Protein AF-A0A9D3VK11-F1 (afdb_monomer)

Organism: NCBI:txid47602

Nearest PDB structures (foldseek):
  4kk2-assembly1_B  TM=2.287E-01  e=3.824E+00  Artemisia spiciformis

Secondary structure (DSSP, 8-state):
--HHHHHHHHHHHHSS-------GGGSTTHHHHHHTSPTT---GGGHHHHHHHHHHHTSPPPGGGHHHHHHHHHHHHHHHH--TTT--HHHHHHHHHHHHHHHHTT---HHHHHHHHHHHHHHHHHHHHHTT-

Mean predicted aligned error: 4.09 Å

Sequence (133 aa):
MSSESKFVHFINQLYENDNNKVEYKDFQGLEDALANTAWGKVPDYLKSIGIRIEDARGKTTEFSHTGIQILVCAVIKEMEDMSLEDLDWGTLKKWAAALNYANEHGFQVGFANNLLQRNVVAYFQKEELYRLS

Radius of gyration: 15.8 Å; Cα contacts (8 Å, |Δi|>4): 100; chains: 1; bounding box: 47×28×46 Å

Solvent-accessible surface area (backbone atoms only — not comparable to full-atom values): 7905 Å² total; per-residue (Å²): 130,54,72,67,59,50,49,54,52,51,53,51,64,54,70,47,89,65,90,57,80,74,59,57,78,81,39,91,64,43,48,65,43,49,76,76,32,63,90,90,56,68,38,78,95,40,38,70,50,48,50,53,49,24,62,75,60,75,44,79,79,51,81,93,43,37,69,52,51,44,51,52,28,51,42,49,48,48,69,73,68,59,50,82,85,79,60,49,71,68,57,52,36,51,45,48,32,47,51,49,54,25,42,77,70,73,55,65,55,72,69,56,56,54,52,50,52,53,52,53,52,55,50,52,52,52,53,56,50,64,74,74,109

Structure (mmCIF, N/CA/C/O backbone):
data_AF-A0A9D3VK11-F1
#
_entry.id   AF-A0A9D3VK11-F1
#
loop_
_atom_site.group_PDB
_atom_site.id
_atom_site.type_symbol
_atom_site.label_atom_id
_atom_site.label_alt_id
_atom_site.label_comp_id
_atom_site.label_asym_id
_atom_site.label_entity_id
_atom_site.label_seq_id
_atom_site.pdbx_PDB_ins_code
_atom_site.Cartn_x
_atom_site.Cartn_y
_atom_site.Cartn_z
_atom_site.occupancy
_atom_site.B_iso_or_equiv
_atom_site.auth_seq_id
_atom_site.auth_comp_id
_atom_site.auth_asym_id
_atom_site.auth_atom_id
_atom_site.pdbx_PDB_model_num
ATOM 1 N N . MET A 1 1 ? -26.013 7.274 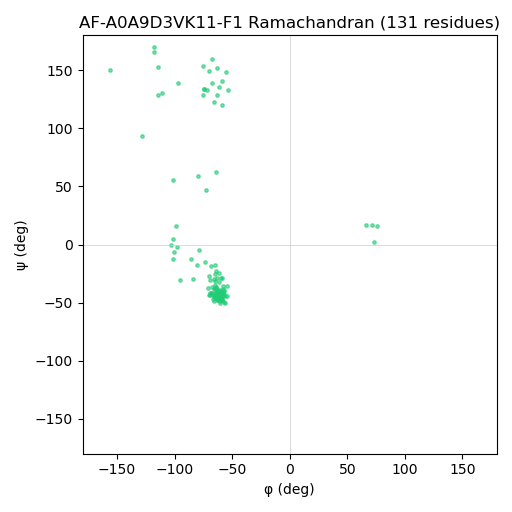15.436 1.00 72.62 1 MET A N 1
ATOM 2 C CA . MET A 1 1 ? -25.675 6.681 14.120 1.00 72.62 1 MET A CA 1
ATOM 3 C C . MET A 1 1 ? -25.463 5.186 14.298 1.00 72.62 1 MET A C 1
ATOM 5 O O . MET A 1 1 ? -24.896 4.808 15.319 1.00 72.62 1 MET A O 1
ATOM 9 N N . SER A 1 2 ? -25.922 4.354 13.357 1.00 85.56 2 SER A N 1
ATOM 10 C CA . SER A 1 2 ? -25.607 2.915 13.336 1.00 85.56 2 SER A CA 1
ATOM 11 C C . SER A 1 2 ? -24.119 2.684 13.035 1.00 85.56 2 SER A C 1
ATOM 13 O O . SER A 1 2 ? -23.465 3.563 12.473 1.00 85.56 2 SER A O 1
ATOM 15 N N . SER A 1 3 ? -23.584 1.509 13.389 1.00 82.50 3 SER A N 1
ATOM 16 C CA . SER A 1 3 ? -22.194 1.131 13.068 1.00 82.50 3 SER A CA 1
ATOM 17 C C . SER A 1 3 ? -21.925 1.184 11.557 1.00 82.50 3 SER A C 1
ATOM 19 O O . SER A 1 3 ? -20.926 1.750 11.127 1.00 82.50 3 SER A O 1
ATOM 21 N N . GLU A 1 4 ? -22.883 0.729 10.747 1.00 87.25 4 GLU A N 1
ATOM 22 C CA . GLU A 1 4 ? -22.833 0.823 9.285 1.00 87.25 4 GLU A CA 1
ATOM 23 C C . GLU A 1 4 ? -22.712 2.273 8.792 1.00 87.25 4 GLU A C 1
ATOM 25 O O . GLU A 1 4 ? -21.831 2.590 7.998 1.00 87.25 4 GLU A O 1
ATOM 30 N N . SER A 1 5 ? -23.535 3.188 9.316 1.00 90.62 5 SER A N 1
ATOM 31 C CA . SER A 1 5 ? -23.480 4.606 8.941 1.00 90.62 5 SER A CA 1
ATOM 32 C C . SER A 1 5 ? -22.153 5.261 9.336 1.00 90.62 5 SER A C 1
ATOM 34 O O . SER A 1 5 ? -21.632 6.086 8.584 1.00 90.62 5 SER A O 1
ATOM 36 N N . LYS A 1 6 ? -21.580 4.880 10.485 1.00 91.12 6 LYS A N 1
ATOM 37 C CA . LYS A 1 6 ? -20.245 5.335 10.894 1.00 91.12 6 LYS A CA 1
ATOM 38 C C . LYS A 1 6 ? -19.159 4.804 9.961 1.00 91.12 6 LYS A C 1
ATOM 40 O O . LYS A 1 6 ? -18.277 5.568 9.592 1.00 91.12 6 LYS A O 1
ATOM 45 N N . PHE A 1 7 ? -19.236 3.533 9.565 1.00 90.81 7 PHE A N 1
ATOM 46 C CA . PHE A 1 7 ? -18.265 2.933 8.654 1.00 90.81 7 PHE A CA 1
ATOM 47 C C . PHE A 1 7 ? -18.312 3.582 7.269 1.00 90.81 7 PHE A C 1
ATOM 49 O O . PHE A 1 7 ? -17.274 3.946 6.731 1.00 90.81 7 PHE A O 1
ATOM 56 N N . VAL A 1 8 ? -19.505 3.818 6.715 1.00 92.06 8 VAL A N 1
ATOM 57 C CA . VAL A 1 8 ? -19.650 4.537 5.438 1.00 92.06 8 VAL A CA 1
ATOM 58 C C . VAL A 1 8 ? -19.049 5.940 5.527 1.00 92.06 8 VAL A C 1
ATOM 60 O O . VAL A 1 8 ? -18.299 6.345 4.645 1.00 92.06 8 VAL A O 1
ATOM 63 N N . HIS A 1 9 ? -19.325 6.672 6.610 1.00 91.62 9 HIS A N 1
ATOM 64 C CA . HIS A 1 9 ? -18.723 7.988 6.825 1.00 91.62 9 HIS A CA 1
ATOM 65 C C . HIS A 1 9 ? -17.191 7.918 6.920 1.00 91.62 9 HIS A C 1
ATOM 67 O O . HIS A 1 9 ? -16.505 8.731 6.309 1.00 91.62 9 HIS A O 1
ATOM 73 N N . PHE A 1 10 ? -16.663 6.917 7.627 1.00 91.06 10 PHE A N 1
ATOM 74 C CA . PHE A 1 10 ? -15.230 6.666 7.759 1.00 91.06 10 PHE A CA 1
ATOM 75 C C . PHE A 1 10 ? -14.558 6.390 6.406 1.00 91.06 10 PHE A C 1
ATOM 77 O O . PHE A 1 10 ? -13.530 6.981 6.089 1.00 91.06 10 PHE A O 1
ATOM 84 N N . ILE A 1 11 ? -15.165 5.537 5.575 1.00 91.94 11 ILE A N 1
ATOM 85 C CA . ILE A 1 11 ? -14.681 5.252 4.219 1.00 91.94 11 ILE A CA 1
ATOM 86 C C . ILE A 1 11 ? -14.697 6.510 3.354 1.00 91.94 11 ILE A C 1
ATOM 88 O O . ILE A 1 11 ? -13.719 6.773 2.660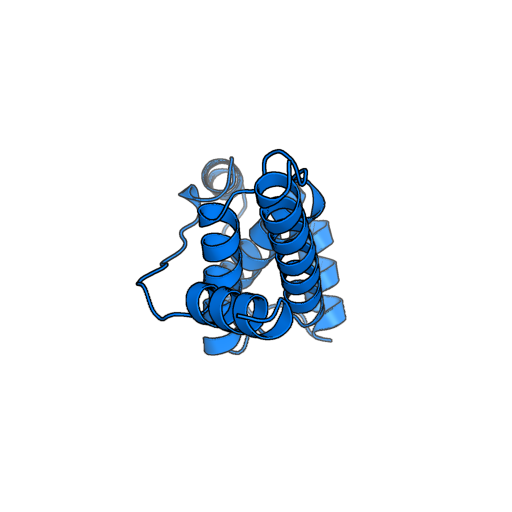 1.00 91.94 11 ILE A O 1
ATOM 92 N N . ASN A 1 12 ? -15.763 7.309 3.414 1.00 90.81 12 ASN A N 1
ATOM 93 C CA . ASN A 1 12 ? -15.834 8.547 2.641 1.00 90.81 12 ASN A CA 1
ATOM 94 C C . ASN A 1 12 ? -14.680 9.491 2.999 1.00 90.81 12 ASN A C 1
ATOM 96 O O . ASN A 1 12 ? -14.025 9.992 2.095 1.00 90.81 12 ASN A O 1
ATOM 100 N N . GLN A 1 13 ? -14.356 9.639 4.287 1.00 90.00 13 GLN A N 1
ATOM 101 C CA . GLN A 1 13 ? -13.211 10.444 4.725 1.00 90.00 13 GLN A CA 1
ATOM 102 C C . GLN A 1 13 ? -11.853 9.891 4.265 1.00 90.00 13 GLN A C 1
ATOM 104 O O . GLN A 1 13 ? -10.919 10.662 4.064 1.00 90.00 13 GLN A O 1
ATOM 109 N N . LEU A 1 14 ? -11.709 8.568 4.115 1.00 90.06 14 LEU A N 1
ATOM 110 C CA . LEU A 1 14 ? -10.463 7.964 3.622 1.00 90.06 14 LEU A CA 1
ATOM 111 C C . LEU A 1 14 ? -10.178 8.368 2.171 1.00 90.06 14 LEU A C 1
ATOM 113 O O . LEU A 1 14 ? -9.025 8.559 1.792 1.00 90.06 14 LEU A O 1
ATOM 117 N N . TYR A 1 15 ? -11.242 8.460 1.375 1.00 84.81 15 TYR A N 1
ATOM 118 C CA . TYR A 1 15 ? -11.195 8.726 -0.060 1.00 84.81 15 TYR A CA 1
ATOM 119 C C . TYR A 1 15 ? -11.514 10.183 -0.421 1.00 84.81 15 TYR A C 1
ATOM 121 O O . TYR A 1 15 ? -11.596 10.511 -1.604 1.00 84.81 15 TYR A O 1
ATOM 129 N N . GLU A 1 16 ? -11.697 11.064 0.564 1.00 84.56 16 GLU A N 1
ATOM 130 C CA . GLU A 1 16 ? -11.824 12.499 0.323 1.00 84.56 16 GLU A CA 1
ATOM 131 C C . GLU A 1 16 ? -10.537 13.038 -0.328 1.00 84.56 16 GLU A C 1
ATOM 133 O O . GLU A 1 16 ? -9.424 12.699 0.078 1.00 84.56 16 GLU A O 1
ATOM 138 N N . ASN A 1 17 ? -10.706 13.880 -1.356 1.00 61.62 17 ASN A N 1
ATOM 139 C CA . ASN A 1 17 ? -9.641 14.459 -2.188 1.00 61.62 17 ASN A CA 1
ATOM 140 C C . ASN A 1 17 ? -8.824 15.545 -1.457 1.00 61.62 17 ASN A C 1
ATOM 142 O O . ASN A 1 17 ? -8.547 16.615 -2.005 1.00 61.62 17 ASN A O 1
ATOM 146 N N . ASP A 1 18 ? -8.407 15.279 -0.224 1.00 64.06 18 ASP A N 1
ATOM 147 C CA . ASP A 1 18 ? -7.286 16.005 0.353 1.00 64.06 18 ASP A CA 1
ATOM 148 C C . ASP A 1 18 ? -6.022 15.614 -0.420 1.00 64.06 18 ASP A C 1
ATOM 150 O O . ASP A 1 18 ? -5.856 14.460 -0.810 1.00 64.06 18 ASP A O 1
ATOM 154 N N . ASN A 1 19 ? -5.161 16.597 -0.692 1.00 58.97 19 ASN A N 1
ATOM 155 C CA . ASN A 1 19 ? -3.958 16.528 -1.531 1.00 58.97 19 ASN A CA 1
ATOM 156 C C . ASN A 1 19 ? -2.885 15.570 -0.961 1.00 58.97 19 ASN A C 1
ATOM 158 O O . ASN A 1 19 ? -1.776 15.988 -0.626 1.00 58.97 19 ASN A O 1
ATOM 162 N N . ASN A 1 20 ? -3.218 14.285 -0.852 1.00 64.62 20 ASN A N 1
ATOM 163 C CA . ASN A 1 20 ? -2.412 13.201 -0.308 1.00 64.62 20 ASN A CA 1
ATOM 164 C C . ASN A 1 20 ? -1.401 12.746 -1.365 1.00 64.62 20 ASN A C 1
ATOM 166 O O . ASN A 1 20 ? -1.405 11.608 -1.826 1.00 64.62 20 ASN A O 1
ATOM 170 N N . LYS A 1 21 ? -0.548 13.669 -1.808 1.00 79.56 21 LYS A N 1
ATOM 171 C CA . LYS A 1 21 ? 0.604 13.312 -2.631 1.00 79.56 21 LYS A CA 1
ATOM 172 C C . LYS A 1 21 ? 1.518 12.424 -1.799 1.00 79.56 21 LYS A C 1
ATOM 174 O O . LYS A 1 21 ? 1.865 12.791 -0.683 1.00 79.56 21 LYS A O 1
ATOM 179 N N . VAL A 1 22 ? 1.880 11.278 -2.362 1.00 89.56 22 VAL A N 1
ATOM 180 C CA . VAL A 1 22 ? 2.792 10.320 -1.741 1.00 89.56 22 VAL A CA 1
ATOM 181 C C . VAL A 1 22 ? 4.096 10.317 -2.524 1.00 89.56 22 VAL A C 1
ATOM 183 O O . VAL A 1 22 ? 4.098 10.197 -3.750 1.00 89.56 22 VAL A O 1
ATOM 186 N N . GLU A 1 23 ? 5.204 10.447 -1.810 1.00 91.75 23 GLU A N 1
ATOM 187 C CA . GLU A 1 23 ? 6.564 10.450 -2.332 1.00 91.75 23 GLU A CA 1
ATOM 188 C C . GLU A 1 23 ? 7.366 9.274 -1.752 1.00 91.75 23 GLU A C 1
ATOM 190 O O . GLU A 1 23 ? 6.977 8.643 -0.771 1.00 91.75 23 GLU A O 1
ATOM 195 N N . TYR A 1 24 ? 8.526 8.964 -2.338 1.00 92.25 24 TYR A N 1
ATOM 196 C CA . TYR A 1 24 ? 9.348 7.842 -1.867 1.00 92.25 24 TYR A CA 1
ATOM 197 C C . TYR A 1 24 ? 9.832 8.003 -0.421 1.00 92.25 24 TYR A C 1
ATOM 199 O O . TYR A 1 24 ? 9.936 7.010 0.293 1.00 92.25 24 TYR A O 1
ATOM 207 N N . LYS A 1 25 ? 10.075 9.241 0.023 1.00 93.19 25 LYS A N 1
ATOM 208 C CA . LYS A 1 25 ? 10.496 9.566 1.395 1.00 93.19 25 LYS A CA 1
ATOM 209 C C . LYS A 1 25 ? 9.441 9.236 2.458 1.00 93.19 25 LYS A C 1
ATOM 211 O O . LYS A 1 25 ? 9.775 9.133 3.633 1.00 93.19 25 LYS A O 1
ATOM 216 N N . ASP A 1 26 ? 8.183 9.060 2.049 1.00 93.38 26 ASP A N 1
ATOM 217 C CA . ASP A 1 26 ? 7.083 8.715 2.955 1.00 93.38 26 ASP A CA 1
ATOM 218 C C . ASP A 1 26 ? 7.078 7.217 3.317 1.00 93.38 26 ASP A C 1
ATOM 220 O O . ASP A 1 26 ? 6.270 6.771 4.139 1.00 93.38 26 ASP A O 1
ATOM 224 N N . PHE A 1 27 ? 7.970 6.430 2.705 1.00 94.44 27 PHE A N 1
ATOM 225 C CA . PHE A 1 27 ? 8.180 5.015 2.988 1.00 94.44 27 PHE A CA 1
ATOM 226 C C . PHE A 1 27 ? 9.566 4.800 3.580 1.00 94.44 27 PHE A C 1
ATOM 228 O O . PHE A 1 27 ? 10.586 5.208 3.014 1.00 94.44 27 PHE A O 1
ATOM 235 N N . GLN A 1 28 ? 9.610 4.110 4.716 1.00 92.06 28 GLN A N 1
ATOM 236 C CA . GLN A 1 28 ? 10.847 3.909 5.457 1.00 92.06 28 GLN A CA 1
ATOM 237 C C . GLN A 1 28 ? 11.906 3.188 4.603 1.00 92.06 28 GLN A C 1
ATOM 239 O O . GLN A 1 28 ? 11.708 2.059 4.156 1.00 92.06 28 GLN A O 1
ATOM 244 N N . GLY A 1 29 ? 13.047 3.854 4.392 1.00 92.44 29 GLY A N 1
ATOM 245 C CA . GLY A 1 29 ? 14.212 3.307 3.688 1.00 92.44 29 GLY A CA 1
ATOM 246 C C . GLY A 1 29 ? 14.070 3.173 2.167 1.00 92.44 29 GLY A C 1
ATOM 247 O O . GLY A 1 29 ? 14.999 2.688 1.521 1.00 92.44 29 GLY A O 1
ATOM 248 N N . LEU A 1 30 ? 12.948 3.596 1.571 1.00 95.44 30 LEU A N 1
ATOM 249 C CA . LEU A 1 30 ? 12.726 3.442 0.131 1.00 95.44 30 LEU A CA 1
ATOM 250 C C . LEU A 1 30 ? 13.642 4.349 -0.700 1.00 95.44 30 LEU A C 1
ATOM 252 O O . LEU A 1 30 ? 14.207 3.895 -1.693 1.00 95.44 30 LEU A O 1
ATOM 256 N N . GLU A 1 31 ? 13.815 5.608 -0.299 1.00 94.31 31 GLU A N 1
ATOM 257 C CA . GLU A 1 31 ? 14.690 6.559 -1.000 1.00 94.31 31 GLU A CA 1
ATOM 258 C C . GLU A 1 31 ? 16.154 6.082 -1.009 1.00 94.31 31 GLU A C 1
ATOM 260 O O . GLU A 1 31 ? 16.781 6.019 -2.070 1.00 94.31 31 GLU A O 1
ATOM 265 N N . ASP A 1 32 ? 16.657 5.622 0.140 1.00 94.19 32 ASP A N 1
ATOM 266 C CA . ASP A 1 32 ? 18.004 5.052 0.269 1.00 94.19 32 ASP A CA 1
ATOM 267 C C . ASP A 1 32 ? 18.175 3.777 -0.566 1.00 94.19 32 ASP A C 1
ATOM 269 O O . ASP A 1 32 ? 19.205 3.564 -1.216 1.00 94.19 32 ASP A O 1
ATOM 273 N N . ALA A 1 33 ? 17.160 2.910 -0.589 1.00 94.44 33 ALA A N 1
ATOM 274 C CA . ALA A 1 33 ? 17.195 1.706 -1.406 1.00 94.44 33 ALA A CA 1
ATOM 275 C C . ALA A 1 33 ? 17.203 2.039 -2.905 1.00 94.44 33 ALA A C 1
ATOM 277 O O . ALA A 1 33 ? 17.924 1.399 -3.675 1.00 94.44 33 ALA A O 1
ATOM 278 N N . LEU A 1 34 ? 16.448 3.057 -3.328 1.00 94.19 34 LEU A N 1
ATOM 279 C CA . LEU A 1 34 ? 16.425 3.523 -4.714 1.00 94.19 34 LEU A CA 1
ATOM 280 C C . LEU A 1 34 ? 17.751 4.152 -5.136 1.00 94.19 34 LEU A C 1
ATOM 282 O O . LEU A 1 34 ? 18.186 3.906 -6.259 1.00 94.19 34 LEU A O 1
ATOM 286 N N . ALA A 1 35 ? 18.433 4.875 -4.245 1.00 92.12 35 ALA A N 1
ATOM 287 C CA . ALA A 1 35 ? 19.762 5.424 -4.517 1.00 92.12 35 ALA A CA 1
ATOM 288 C C . ALA A 1 35 ? 20.799 4.334 -4.860 1.00 92.12 35 ALA A C 1
ATOM 290 O O . ALA A 1 35 ? 21.727 4.577 -5.630 1.00 92.12 35 ALA A O 1
ATOM 291 N N . ASN A 1 36 ? 20.613 3.122 -4.328 1.00 91.75 36 ASN A N 1
ATOM 292 C CA . ASN A 1 36 ? 21.470 1.960 -4.580 1.00 91.75 36 ASN A CA 1
ATOM 293 C C . ASN A 1 36 ? 20.917 1.006 -5.655 1.00 91.75 36 ASN A C 1
ATOM 295 O O . ASN A 1 36 ? 21.552 0.004 -5.988 1.00 91.75 36 ASN A O 1
ATOM 299 N N . THR A 1 37 ? 19.739 1.297 -6.207 1.00 91.06 37 THR A N 1
ATOM 300 C CA . THR A 1 37 ? 19.083 0.466 -7.217 1.00 91.06 37 THR A CA 1
ATOM 301 C C . THR A 1 37 ? 19.372 1.015 -8.611 1.00 91.06 37 THR A C 1
ATOM 303 O O . THR A 1 37 ? 19.360 2.221 -8.845 1.00 91.06 37 THR A O 1
ATOM 306 N N . ALA A 1 38 ? 19.629 0.129 -9.578 1.00 89.00 38 ALA A N 1
ATOM 307 C CA . ALA A 1 38 ? 19.824 0.560 -10.960 1.00 89.00 38 ALA A CA 1
ATOM 308 C C . ALA A 1 38 ? 18.583 1.306 -11.481 1.00 89.00 38 ALA A C 1
ATOM 310 O O . ALA A 1 38 ? 17.449 0.898 -11.221 1.00 89.00 38 ALA A O 1
ATOM 311 N N . TRP A 1 39 ? 18.804 2.374 -12.251 1.00 82.94 39 TRP A N 1
ATOM 312 C CA . TRP A 1 39 ? 17.723 3.221 -12.753 1.00 82.94 39 TRP A CA 1
ATOM 313 C C . TRP A 1 39 ? 16.649 2.408 -13.489 1.00 82.94 39 TRP A C 1
ATOM 315 O O . TRP A 1 39 ? 16.955 1.549 -14.319 1.00 82.94 39 TRP A O 1
ATOM 325 N N . GLY A 1 40 ? 15.383 2.673 -13.158 1.00 81.50 40 GLY A N 1
ATOM 326 C CA . GLY A 1 40 ? 14.243 1.968 -13.739 1.00 81.50 40 GLY A CA 1
ATOM 327 C C . GLY A 1 40 ? 14.020 0.549 -13.210 1.00 81.50 40 GLY A C 1
ATOM 328 O O . GLY A 1 40 ? 13.282 -0.206 -13.842 1.00 81.50 40 GLY A O 1
ATOM 329 N N . LYS A 1 41 ? 14.622 0.168 -12.075 1.00 89.56 41 LYS A N 1
ATOM 330 C CA . LYS A 1 41 ? 14.370 -1.122 -11.419 1.00 89.56 41 LYS A CA 1
ATOM 331 C C . LYS A 1 41 ? 13.701 -0.964 -10.059 1.00 89.56 41 LYS A C 1
ATOM 333 O O . LYS A 1 41 ? 13.888 0.028 -9.362 1.00 89.56 41 LYS A O 1
ATOM 338 N N . VAL A 1 42 ? 12.950 -1.995 -9.686 1.00 93.69 42 VAL A N 1
ATOM 339 C CA . VAL A 1 42 ? 12.412 -2.171 -8.335 1.00 93.69 42 VAL A CA 1
ATOM 340 C C . VAL A 1 42 ? 13.553 -2.613 -7.402 1.00 93.69 42 VAL A C 1
ATOM 342 O O . VAL A 1 42 ? 14.298 -3.519 -7.788 1.00 93.69 42 VAL A O 1
ATOM 345 N N . PRO A 1 43 ? 13.699 -2.022 -6.199 1.00 95.50 43 PRO A N 1
ATOM 346 C CA . PRO A 1 43 ? 14.679 -2.465 -5.207 1.00 95.50 43 PRO A CA 1
ATOM 347 C C . PRO A 1 43 ? 14.536 -3.947 -4.841 1.00 95.50 43 PRO A C 1
ATOM 349 O O . PRO A 1 43 ? 13.426 -4.481 -4.803 1.00 95.50 43 PRO A O 1
ATOM 352 N N . ASP A 1 44 ? 15.647 -4.611 -4.511 1.00 95.25 44 ASP A N 1
ATOM 353 C CA . ASP A 1 44 ? 15.674 -6.070 -4.321 1.00 95.25 44 ASP A CA 1
ATOM 354 C C . ASP A 1 44 ? 14.693 -6.569 -3.247 1.00 95.25 44 ASP A C 1
ATOM 356 O O . ASP A 1 44 ? 14.022 -7.582 -3.451 1.00 95.25 44 ASP A O 1
ATOM 360 N N . TYR A 1 45 ? 14.530 -5.833 -2.143 1.00 95.56 45 TYR A N 1
ATOM 361 C CA . TYR A 1 45 ? 13.603 -6.206 -1.065 1.00 95.56 45 TYR A CA 1
ATOM 362 C C . TYR A 1 45 ? 12.116 -6.113 -1.462 1.00 95.56 45 TYR A C 1
ATOM 364 O O . TYR A 1 45 ? 11.271 -6.734 -0.820 1.00 95.56 45 TYR A O 1
ATOM 372 N N . LEU A 1 46 ? 11.794 -5.376 -2.531 1.00 97.19 46 LEU A N 1
ATOM 373 C CA . LEU A 1 46 ? 10.443 -5.236 -3.088 1.00 97.19 46 LEU A CA 1
ATOM 374 C C . LEU A 1 46 ? 10.210 -6.122 -4.315 1.00 97.19 46 LEU A C 1
ATOM 376 O O . LEU A 1 46 ? 9.090 -6.206 -4.823 1.00 97.19 46 LEU A O 1
ATOM 380 N N . LYS A 1 47 ? 11.249 -6.795 -4.813 1.00 95.88 47 LYS A N 1
ATOM 381 C CA . LYS A 1 47 ? 11.212 -7.526 -6.083 1.00 95.88 47 LYS A CA 1
ATOM 382 C C . LYS A 1 47 ? 10.169 -8.643 -6.101 1.00 95.88 47 LYS A C 1
ATOM 384 O O . LYS A 1 47 ? 9.489 -8.822 -7.106 1.00 95.88 47 LYS A O 1
ATOM 389 N N . SER A 1 48 ? 10.008 -9.365 -4.992 1.00 97.62 48 SER A N 1
ATOM 390 C CA . SER A 1 48 ? 8.997 -10.425 -4.866 1.00 97.62 48 SER A CA 1
ATOM 391 C C . SER A 1 48 ? 7.568 -9.881 -4.970 1.00 97.62 48 SER A C 1
ATOM 393 O O . SER A 1 48 ? 6.716 -10.504 -5.601 1.00 97.62 48 SER A O 1
ATOM 395 N N . ILE A 1 49 ? 7.309 -8.697 -4.411 1.00 98.19 49 ILE A N 1
ATOM 396 C CA . ILE A 1 49 ? 6.024 -8.002 -4.543 1.00 98.19 49 ILE A CA 1
ATOM 397 C C . ILE A 1 49 ? 5.842 -7.512 -5.980 1.00 98.19 49 ILE A C 1
ATOM 399 O O . ILE A 1 49 ? 4.772 -7.696 -6.552 1.00 98.19 49 ILE A O 1
ATOM 403 N N . GLY A 1 50 ? 6.898 -6.970 -6.595 1.00 97.44 50 GLY A N 1
ATOM 404 C CA . GLY A 1 50 ? 6.887 -6.554 -7.997 1.00 97.44 50 GLY A CA 1
ATOM 405 C C . GLY A 1 50 ? 6.456 -7.679 -8.941 1.00 97.44 50 GLY A C 1
ATOM 406 O O . GLY A 1 50 ? 5.586 -7.455 -9.778 1.00 97.44 50 GLY A O 1
ATOM 407 N N . ILE A 1 51 ? 6.982 -8.892 -8.739 1.00 97.44 51 ILE A N 1
ATOM 408 C CA . ILE A 1 51 ? 6.594 -10.094 -9.498 1.00 97.44 51 ILE A CA 1
ATOM 409 C C . ILE A 1 51 ? 5.112 -10.426 -9.274 1.00 97.44 51 ILE A C 1
ATOM 411 O O . ILE A 1 51 ? 4.365 -10.576 -10.236 1.00 97.44 51 ILE A O 1
ATOM 415 N N . ARG A 1 52 ? 4.645 -10.445 -8.016 1.00 98.31 52 ARG A N 1
ATOM 416 C CA . ARG A 1 52 ? 3.225 -10.688 -7.688 1.00 98.31 52 ARG A CA 1
ATOM 417 C C . ARG A 1 52 ? 2.287 -9.678 -8.359 1.00 98.31 52 ARG A C 1
ATOM 419 O O . ARG A 1 52 ? 1.174 -10.037 -8.737 1.00 98.31 52 ARG A O 1
ATOM 426 N N . ILE A 1 53 ? 2.711 -8.420 -8.494 1.00 97.94 53 ILE A N 1
ATOM 427 C CA . ILE A 1 53 ? 1.954 -7.379 -9.202 1.00 97.94 53 ILE A CA 1
ATOM 428 C C . ILE A 1 53 ? 1.853 -7.697 -10.693 1.00 97.94 53 ILE A C 1
ATOM 430 O O . ILE A 1 53 ? 0.760 -7.620 -11.251 1.00 97.94 53 ILE A O 1
ATOM 434 N N . GLU A 1 54 ? 2.965 -8.033 -11.343 1.00 97.06 54 GLU A N 1
ATOM 435 C CA . GLU A 1 54 ? 2.982 -8.355 -12.774 1.00 97.06 54 GLU A CA 1
ATOM 436 C C . GLU A 1 54 ? 2.140 -9.592 -13.085 1.00 97.06 54 GLU A C 1
ATOM 438 O O . GLU A 1 54 ? 1.321 -9.553 -14.006 1.00 97.06 54 GLU A O 1
ATOM 443 N N . ASP A 1 55 ? 2.251 -10.631 -12.253 1.00 97.12 55 ASP A N 1
ATOM 444 C CA . ASP A 1 55 ? 1.431 -11.840 -12.340 1.00 97.12 55 ASP A CA 1
ATOM 445 C C . ASP A 1 55 ? -0.061 -11.507 -12.203 1.00 97.12 55 ASP A C 1
ATOM 447 O O . ASP A 1 55 ? -0.876 -11.920 -13.028 1.00 97.12 55 ASP A O 1
ATOM 451 N N . ALA A 1 56 ? -0.432 -10.697 -11.204 1.00 96.56 56 ALA A N 1
ATOM 452 C CA . ALA A 1 56 ? -1.820 -10.288 -10.988 1.00 96.56 56 ALA A CA 1
ATOM 453 C C . ALA A 1 56 ? -2.375 -9.413 -12.123 1.00 96.56 56 ALA A C 1
ATOM 455 O O . ALA A 1 56 ? -3.579 -9.422 -12.381 1.00 96.56 56 ALA A O 1
ATOM 456 N N . ARG A 1 57 ? -1.511 -8.644 -12.794 1.00 95.12 57 ARG A N 1
ATOM 457 C CA . ARG A 1 57 ? -1.875 -7.816 -13.952 1.00 95.12 57 ARG A CA 1
ATOM 458 C C . ARG A 1 57 ? -1.827 -8.591 -15.271 1.00 95.12 57 ARG A C 1
ATOM 460 O O . ARG A 1 57 ? -2.304 -8.072 -16.278 1.00 95.12 57 ARG A O 1
ATOM 467 N N . GLY A 1 58 ? -1.243 -9.790 -15.283 1.00 96.19 58 GLY A N 1
ATOM 468 C CA . GLY A 1 58 ? -1.024 -10.599 -16.483 1.00 96.19 58 GLY A CA 1
ATOM 469 C C . GLY A 1 58 ? -0.035 -9.983 -17.478 1.00 96.19 58 GLY A C 1
ATOM 470 O O . GLY A 1 58 ? -0.036 -10.360 -18.649 1.00 96.19 58 GLY A O 1
ATOM 471 N N . LYS A 1 59 ? 0.770 -9.002 -17.049 1.00 94.94 59 LYS A N 1
ATOM 472 C CA . LYS A 1 59 ? 1.754 -8.320 -17.898 1.00 94.94 59 LYS A CA 1
ATOM 473 C C . LYS A 1 59 ? 2.880 -7.700 -17.081 1.00 94.94 59 LYS A C 1
ATOM 475 O O . LYS A 1 59 ? 2.664 -7.222 -15.967 1.00 94.94 59 LYS A O 1
ATOM 480 N N . THR A 1 60 ? 4.056 -7.630 -17.696 1.00 94.88 60 THR A N 1
ATOM 481 C CA . THR A 1 60 ? 5.210 -6.912 -17.153 1.00 94.88 60 THR A CA 1
ATOM 482 C C . THR A 1 60 ? 4.925 -5.418 -17.037 1.00 94.88 60 THR A C 1
ATOM 484 O O . THR A 1 60 ? 4.145 -4.849 -17.811 1.00 94.88 60 THR A O 1
ATOM 487 N N . THR A 1 61 ? 5.579 -4.757 -16.092 1.00 93.69 61 THR A N 1
ATOM 488 C CA . THR A 1 61 ? 5.481 -3.308 -15.948 1.00 93.69 61 THR A CA 1
ATOM 489 C C . THR A 1 61 ? 6.293 -2.602 -17.029 1.00 93.69 61 THR A C 1
ATOM 491 O O . THR A 1 61 ? 7.469 -2.879 -17.251 1.00 93.69 61 THR A O 1
ATOM 494 N N . GLU A 1 62 ? 5.642 -1.673 -17.723 1.00 92.62 62 GLU A N 1
ATOM 495 C CA . GLU A 1 62 ? 6.286 -0.787 -18.690 1.00 92.62 62 GLU A CA 1
ATO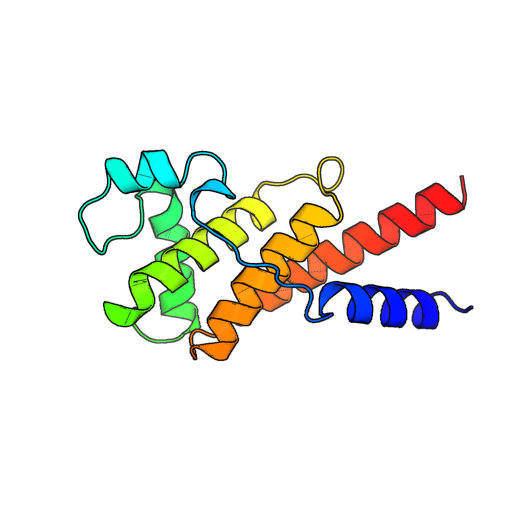M 496 C C . GLU A 1 62 ? 7.179 0.229 -17.967 1.00 92.62 62 GLU A C 1
ATOM 498 O O . GLU A 1 62 ? 6.847 0.672 -16.870 1.00 92.62 62 GLU A O 1
ATOM 503 N N . PHE A 1 63 ? 8.269 0.666 -18.604 1.00 88.81 63 PHE A N 1
ATOM 504 C CA . PHE A 1 63 ? 9.220 1.614 -18.003 1.00 88.81 63 PHE A CA 1
ATOM 505 C C . PHE A 1 63 ? 8.563 2.918 -17.508 1.00 88.81 63 PHE A C 1
ATOM 507 O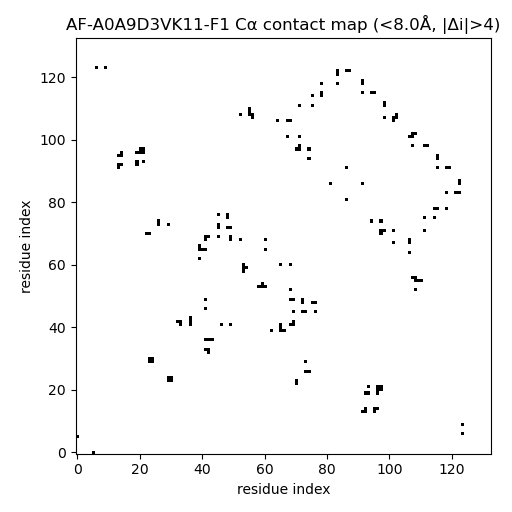 O . PHE A 1 63 ? 8.939 3.454 -16.469 1.00 88.81 63 PHE A O 1
ATOM 514 N N . SER A 1 64 ? 7.540 3.406 -18.219 1.00 89.50 64 SER A N 1
ATOM 515 C CA . SER A 1 64 ? 6.732 4.575 -17.830 1.00 89.50 64 SER A CA 1
ATOM 516 C C . SER A 1 64 ? 5.986 4.391 -16.504 1.00 89.50 64 SER A C 1
ATOM 518 O O . SER A 1 64 ? 5.680 5.371 -15.832 1.00 89.50 64 SER A O 1
ATOM 520 N N . HIS A 1 65 ? 5.711 3.147 -16.112 1.00 94.06 65 HIS A N 1
ATOM 521 C CA . HIS A 1 65 ? 4.980 2.787 -14.902 1.00 94.06 65 HIS A CA 1
ATOM 522 C C . HIS A 1 65 ? 5.887 2.283 -13.771 1.00 94.06 65 HIS A C 1
ATOM 524 O O . HIS A 1 65 ? 5.381 1.992 -12.688 1.00 94.06 65 HIS A O 1
ATOM 530 N N . THR A 1 66 ? 7.209 2.205 -13.964 1.00 93.81 66 THR A N 1
ATOM 531 C CA . THR A 1 66 ? 8.129 1.688 -12.938 1.00 93.81 66 THR A CA 1
ATOM 532 C C . THR A 1 66 ? 8.020 2.455 -11.620 1.00 93.81 66 THR A C 1
ATOM 534 O O . THR A 1 66 ? 7.967 1.837 -10.560 1.00 93.81 66 THR A O 1
ATOM 537 N N . GLY A 1 67 ? 7.939 3.790 -11.663 1.00 93.88 67 GLY A N 1
ATOM 538 C CA . GLY A 1 67 ? 7.779 4.597 -10.447 1.00 93.88 67 GLY A CA 1
ATOM 539 C C . GLY A 1 67 ? 6.491 4.267 -9.688 1.00 93.88 67 GLY A C 1
ATOM 540 O O . GLY A 1 67 ? 6.502 4.119 -8.468 1.00 93.88 67 GLY A O 1
ATOM 541 N N . ILE A 1 68 ? 5.397 4.046 -10.421 1.00 95.19 68 ILE A N 1
ATOM 542 C CA . ILE A 1 68 ? 4.111 3.644 -9.842 1.00 95.19 68 ILE A CA 1
ATOM 543 C C . ILE A 1 68 ? 4.214 2.248 -9.225 1.00 95.19 68 ILE A C 1
ATOM 545 O O . ILE A 1 68 ? 3.779 2.049 -8.094 1.00 95.19 68 ILE A O 1
ATOM 549 N N . GLN A 1 69 ? 4.836 1.291 -9.918 1.00 96.88 69 GLN A N 1
ATOM 550 C CA . GLN A 1 69 ? 5.046 -0.051 -9.374 1.00 96.88 69 GLN A CA 1
ATOM 551 C C . GLN A 1 69 ? 5.864 -0.012 -8.082 1.00 96.88 69 GLN A C 1
ATOM 553 O O . GLN A 1 69 ? 5.512 -0.708 -7.137 1.00 96.88 69 GLN A O 1
ATOM 558 N N . ILE A 1 70 ? 6.917 0.808 -8.014 1.00 96.62 70 ILE A N 1
ATOM 559 C CA . ILE A 1 70 ? 7.735 0.963 -6.805 1.00 96.62 70 ILE A CA 1
ATOM 560 C C . ILE A 1 70 ? 6.884 1.463 -5.630 1.00 96.62 70 ILE A C 1
ATOM 562 O O . ILE A 1 70 ? 6.949 0.870 -4.553 1.00 96.62 70 ILE A O 1
ATOM 566 N N . LEU A 1 71 ? 6.052 2.491 -5.840 1.00 96.44 71 LEU A N 1
ATOM 567 C CA . LEU A 1 71 ? 5.138 2.991 -4.806 1.00 96.44 71 LEU A CA 1
ATOM 568 C C . LEU A 1 71 ? 4.155 1.908 -4.356 1.00 96.44 71 LEU A C 1
ATOM 570 O O . LEU A 1 71 ? 4.022 1.652 -3.163 1.00 96.44 71 LEU A O 1
ATOM 574 N N . VAL A 1 72 ? 3.505 1.220 -5.297 1.00 97.31 72 VAL A N 1
ATOM 575 C CA . VAL A 1 72 ? 2.542 0.159 -4.967 1.00 97.31 72 VAL A CA 1
ATOM 576 C C . VAL A 1 72 ? 3.221 -0.996 -4.223 1.00 97.31 72 VAL A C 1
ATOM 578 O O . VAL A 1 72 ? 2.656 -1.513 -3.260 1.00 97.31 72 VAL A O 1
ATOM 581 N N . CYS A 1 73 ? 4.447 -1.372 -4.602 1.00 98.12 73 CYS A N 1
ATOM 582 C CA . CYS A 1 73 ? 5.235 -2.360 -3.869 1.00 98.12 73 CYS A CA 1
ATOM 583 C C . CYS A 1 73 ? 5.493 -1.930 -2.422 1.00 98.12 73 CYS A C 1
ATOM 585 O O . CYS A 1 73 ? 5.327 -2.743 -1.515 1.00 98.12 73 CYS A O 1
ATOM 587 N N . ALA A 1 74 ? 5.891 -0.674 -2.204 1.00 97.81 74 ALA A N 1
ATOM 588 C CA . ALA A 1 74 ? 6.164 -0.148 -0.870 1.00 97.81 74 ALA A CA 1
ATOM 589 C C . ALA A 1 74 ? 4.903 -0.130 0.008 1.00 97.81 74 ALA A C 1
ATOM 591 O O . ALA A 1 74 ? 4.951 -0.557 1.158 1.00 97.81 74 ALA A O 1
ATOM 592 N N . VAL A 1 75 ? 3.756 0.257 -0.560 1.00 97.88 75 VAL A N 1
ATOM 593 C CA . VAL A 1 75 ? 2.455 0.219 0.127 1.00 97.88 75 VAL A CA 1
ATOM 594 C C . VAL A 1 75 ? 2.070 -1.209 0.512 1.00 97.88 75 VAL A C 1
ATOM 596 O O . VAL A 1 75 ? 1.696 -1.454 1.653 1.00 97.88 75 VAL A O 1
ATOM 599 N N . ILE A 1 76 ? 2.175 -2.171 -0.413 1.00 98.44 76 ILE A N 1
ATOM 600 C CA . ILE A 1 76 ? 1.897 -3.588 -0.116 1.00 98.44 76 ILE A CA 1
ATOM 601 C C . ILE A 1 76 ? 2.825 -4.094 0.984 1.00 98.44 76 ILE A C 1
ATOM 603 O O . ILE A 1 76 ? 2.360 -4.781 1.887 1.00 98.44 76 ILE A O 1
ATOM 607 N N . LYS A 1 77 ? 4.110 -3.734 0.932 1.00 97.88 77 LYS A N 1
ATOM 608 C CA . LYS A 1 77 ? 5.088 -4.143 1.939 1.00 97.88 77 LYS A CA 1
ATOM 609 C C . LYS A 1 77 ? 4.711 -3.630 3.328 1.00 97.88 77 LYS A C 1
ATOM 611 O O . LYS A 1 77 ? 4.643 -4.429 4.253 1.00 97.88 77 LYS A O 1
ATOM 616 N N . GLU A 1 78 ? 4.409 -2.340 3.466 1.00 97.88 78 GLU A N 1
ATOM 617 C CA . GLU A 1 78 ? 3.949 -1.785 4.744 1.00 97.88 78 GLU A CA 1
ATOM 618 C C . GLU A 1 78 ? 2.639 -2.431 5.213 1.00 97.88 78 GLU A C 1
ATOM 620 O O . GLU A 1 78 ? 2.529 -2.778 6.383 1.00 97.88 78 GLU A O 1
ATOM 625 N N . MET A 1 79 ? 1.671 -2.661 4.317 1.00 98.25 79 MET A N 1
ATOM 626 C CA . MET A 1 79 ? 0.414 -3.336 4.667 1.00 98.25 79 MET A CA 1
ATOM 627 C C . MET A 1 79 ? 0.603 -4.787 5.138 1.00 98.25 79 MET A C 1
ATOM 629 O O . MET A 1 79 ? -0.244 -5.293 5.872 1.00 98.25 79 MET A O 1
ATOM 633 N N . GLU A 1 80 ? 1.643 -5.479 4.666 1.00 97.25 80 GLU A N 1
ATOM 634 C CA . GLU A 1 80 ? 1.971 -6.854 5.064 1.00 97.25 80 GLU A CA 1
ATOM 635 C C . GLU A 1 80 ? 2.794 -6.910 6.362 1.00 97.25 80 GLU A C 1
ATOM 637 O O . GLU A 1 80 ? 2.675 -7.884 7.105 1.00 97.25 80 GLU A O 1
ATOM 642 N N . ASP A 1 81 ? 3.600 -5.884 6.645 1.00 96.69 81 ASP A N 1
ATOM 643 C CA . ASP A 1 81 ? 4.511 -5.852 7.796 1.00 96.69 81 ASP A CA 1
ATOM 644 C C . ASP A 1 81 ? 3.942 -5.143 9.030 1.00 96.69 81 ASP A C 1
ATOM 646 O O . ASP A 1 81 ? 4.330 -5.460 10.156 1.00 96.69 81 ASP A O 1
ATOM 650 N N . MET A 1 82 ? 3.082 -4.143 8.834 1.00 95.88 82 MET A N 1
ATOM 651 C CA . MET A 1 82 ? 2.627 -3.267 9.909 1.00 95.88 82 MET A CA 1
ATOM 652 C C . MET A 1 82 ? 1.630 -3.975 10.823 1.00 95.88 82 MET A C 1
ATOM 654 O O . MET A 1 82 ? 0.669 -4.605 10.376 1.00 95.88 82 MET A O 1
ATOM 658 N N . SER A 1 83 ? 1.836 -3.828 12.131 1.00 95.44 83 SER A N 1
ATOM 659 C CA . SER A 1 83 ? 0.899 -4.329 13.126 1.00 95.44 83 SER A CA 1
ATOM 660 C C . SER A 1 83 ? -0.348 -3.441 13.202 1.00 95.44 83 SER A C 1
ATOM 662 O O . SER A 1 83 ? -0.307 -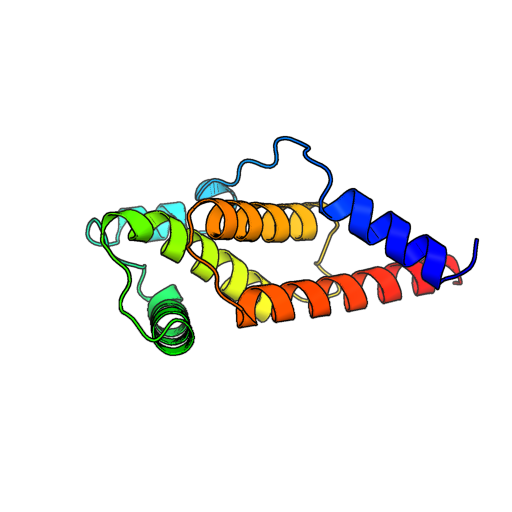2.237 12.951 1.00 95.44 83 SER A O 1
ATOM 664 N N . LEU A 1 84 ? -1.474 -4.019 13.626 1.00 93.56 84 LEU A N 1
ATOM 665 C CA . LEU A 1 84 ? -2.683 -3.236 13.883 1.00 93.56 84 LEU A CA 1
ATOM 666 C C . LEU A 1 84 ? -2.492 -2.236 15.041 1.00 93.56 84 LEU A C 1
ATOM 668 O O . LEU A 1 84 ? -3.231 -1.258 15.126 1.00 93.56 84 LEU A O 1
ATOM 672 N N . GLU A 1 85 ? -1.535 -2.467 15.944 1.00 92.69 85 GLU A N 1
ATOM 673 C CA . GLU A 1 85 ? -1.238 -1.574 17.071 1.00 92.69 85 GLU A CA 1
ATOM 674 C C . GLU A 1 85 ? -0.594 -0.270 16.594 1.00 92.69 85 GLU A C 1
ATOM 676 O O . GLU A 1 85 ? -1.057 0.796 17.005 1.00 92.69 85 GLU A O 1
ATOM 681 N N . ASP A 1 86 ? 0.359 -0.370 15.665 1.00 93.88 86 ASP A N 1
ATOM 682 C CA . ASP A 1 86 ? 1.101 0.757 15.084 1.00 93.88 86 ASP A CA 1
ATOM 683 C C . ASP A 1 86 ? 0.328 1.489 13.977 1.00 93.88 86 ASP A C 1
ATOM 685 O O . ASP A 1 86 ? 0.665 2.615 13.617 1.00 93.88 86 ASP A O 1
ATOM 689 N N . LEU A 1 87 ? -0.712 0.857 1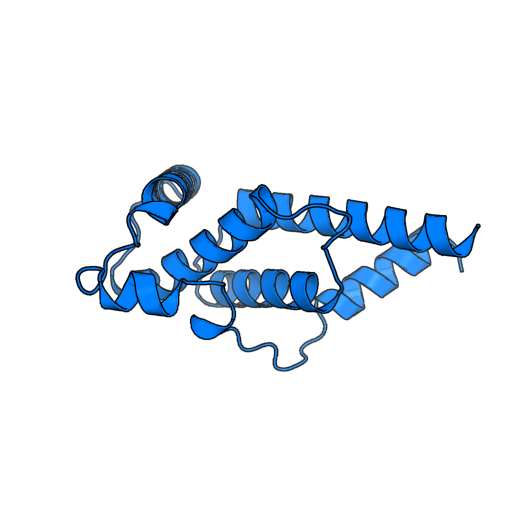3.423 1.00 95.19 87 LEU A N 1
ATOM 690 C CA . LEU A 1 87 ? -1.517 1.435 12.354 1.00 95.19 87 LEU A CA 1
ATOM 691 C C . LEU A 1 87 ? -2.290 2.671 12.833 1.00 95.19 87 LEU A C 1
ATOM 693 O O . LEU A 1 87 ? -3.139 2.585 13.728 1.00 95.19 87 LEU A O 1
ATOM 697 N N . ASP A 1 88 ? -2.052 3.795 12.156 1.00 94.00 88 ASP A N 1
ATOM 698 C CA . ASP A 1 88 ? -2.763 5.056 12.343 1.00 94.00 88 ASP A CA 1
ATOM 699 C C . ASP A 1 88 ? -3.530 5.508 11.086 1.00 94.00 88 ASP A C 1
ATOM 701 O O . ASP A 1 88 ? -3.398 4.973 9.978 1.00 94.00 88 ASP A O 1
ATOM 705 N N . TRP A 1 89 ? -4.361 6.534 11.267 1.00 92.69 89 TRP A N 1
ATOM 706 C CA . TRP A 1 89 ? -5.184 7.092 10.199 1.00 92.69 89 TRP A CA 1
ATOM 707 C C . TRP A 1 89 ? -4.374 7.733 9.063 1.00 92.69 89 TRP A C 1
ATOM 709 O O . TRP A 1 89 ? -4.768 7.641 7.901 1.00 92.69 89 TRP A O 1
ATOM 719 N N . GLY A 1 90 ? -3.240 8.369 9.373 1.00 92.75 90 GLY A N 1
ATOM 720 C CA . GLY A 1 90 ? -2.368 8.982 8.369 1.00 92.75 90 GLY A CA 1
ATOM 721 C C . GLY A 1 90 ? -1.756 7.936 7.442 1.00 92.75 90 GLY A C 1
ATOM 722 O O . GLY A 1 90 ? -1.697 8.132 6.229 1.00 92.75 90 GLY A O 1
ATOM 723 N N . THR A 1 91 ? -1.404 6.781 7.996 1.00 94.75 91 THR A N 1
ATOM 724 C CA . THR A 1 91 ? -0.894 5.632 7.254 1.00 94.75 91 THR A CA 1
ATOM 725 C C . THR A 1 91 ? -1.955 5.046 6.324 1.00 94.75 91 THR A C 1
ATOM 727 O O . THR A 1 91 ? -1.677 4.826 5.144 1.00 94.75 91 THR A O 1
ATOM 730 N N . LEU A 1 92 ? -3.199 4.887 6.794 1.00 95.31 92 LEU A N 1
ATOM 731 C CA . LEU A 1 92 ? -4.308 4.464 5.930 1.00 95.31 92 LEU A CA 1
ATOM 732 C C . LEU A 1 92 ? -4.529 5.435 4.762 1.00 95.31 92 LEU A C 1
ATOM 734 O O . LEU A 1 92 ? -4.669 4.989 3.621 1.00 95.31 92 LEU A O 1
ATOM 738 N N . LYS A 1 93 ? -4.509 6.752 5.018 1.00 94.00 93 LYS A N 1
ATOM 739 C CA . LYS A 1 93 ? -4.611 7.769 3.957 1.00 94.00 93 LYS A CA 1
ATOM 740 C C . LYS A 1 93 ? -3.456 7.682 2.966 1.00 94.00 93 LYS A C 1
ATOM 742 O O . LYS A 1 93 ? -3.695 7.744 1.763 1.00 94.00 93 LYS A O 1
ATOM 747 N N . LYS A 1 94 ? -2.222 7.502 3.451 1.00 94.56 94 LYS A N 1
ATOM 748 C CA . LYS A 1 94 ? -1.028 7.325 2.610 1.00 94.56 94 LYS A CA 1
ATOM 749 C C . LYS A 1 94 ? -1.203 6.140 1.660 1.00 94.56 94 LYS A C 1
ATOM 751 O O . LYS A 1 94 ? -1.015 6.280 0.453 1.00 94.56 94 LYS A O 1
ATOM 756 N N . TRP A 1 95 ? -1.612 4.985 2.182 1.00 95.88 95 TRP A N 1
ATOM 757 C CA . TRP A 1 95 ? -1.845 3.791 1.369 1.00 95.88 95 TRP A CA 1
ATOM 758 C C . TRP A 1 95 ? -2.972 3.993 0.353 1.00 95.88 95 TRP A C 1
ATOM 760 O O . TRP A 1 95 ? -2.792 3.685 -0.826 1.00 95.88 95 TRP A O 1
ATOM 770 N N . ALA A 1 96 ? -4.107 4.552 0.782 1.00 94.94 96 ALA A N 1
ATOM 771 C CA . ALA A 1 96 ? -5.239 4.840 -0.096 1.00 94.94 96 ALA A CA 1
ATOM 772 C C . ALA A 1 96 ? -4.850 5.788 -1.236 1.00 94.94 96 ALA A C 1
ATOM 774 O O . ALA A 1 96 ? -5.163 5.525 -2.395 1.00 94.94 96 ALA A O 1
ATOM 775 N N . ALA A 1 97 ? -4.106 6.849 -0.932 1.00 93.75 97 ALA A N 1
ATOM 776 C CA . ALA A 1 97 ? -3.705 7.835 -1.920 1.00 93.75 97 ALA A CA 1
ATOM 777 C C . ALA A 1 97 ? -2.719 7.279 -2.955 1.00 93.75 97 ALA A C 1
ATOM 779 O O . ALA A 1 97 ? -2.893 7.506 -4.151 1.00 93.75 97 ALA A O 1
ATOM 780 N N . ALA A 1 98 ? -1.735 6.487 -2.524 1.00 94.75 98 ALA A N 1
ATOM 781 C CA . ALA A 1 98 ? -0.806 5.829 -3.439 1.00 94.75 98 ALA A CA 1
ATOM 782 C C . ALA A 1 98 ? -1.518 4.837 -4.380 1.00 94.75 98 ALA A C 1
ATOM 784 O O . ALA A 1 98 ? -1.224 4.800 -5.578 1.00 94.75 98 ALA A O 1
ATOM 785 N N . LEU A 1 99 ? -2.485 4.061 -3.871 1.00 95.50 99 LEU A N 1
ATOM 786 C CA . LEU A 1 99 ? -3.271 3.142 -4.702 1.00 95.50 99 LEU A CA 1
ATOM 787 C C . LEU A 1 99 ? -4.238 3.883 -5.637 1.00 95.50 99 LEU A C 1
ATOM 789 O O . LEU A 1 99 ? -4.392 3.478 -6.789 1.00 95.50 99 LEU A O 1
ATOM 793 N N . ASN A 1 100 ? -4.843 4.988 -5.195 1.00 93.12 100 ASN A N 1
ATOM 794 C CA . ASN A 1 100 ? -5.678 5.835 -6.051 1.00 93.12 100 ASN A CA 1
ATOM 795 C C . ASN A 1 100 ? -4.869 6.452 -7.188 1.00 93.12 100 ASN A C 1
ATOM 797 O O . ASN A 1 100 ? -5.274 6.338 -8.341 1.00 93.12 100 ASN A O 1
ATOM 801 N N . TYR A 1 101 ? -3.692 7.004 -6.885 1.00 92.25 101 TYR A N 1
ATOM 802 C CA . TYR A 1 101 ? -2.777 7.533 -7.892 1.00 92.25 101 TYR A CA 1
ATOM 803 C C . TYR A 1 101 ? -2.420 6.471 -8.941 1.00 92.25 101 TYR A C 1
ATOM 805 O O . TYR A 1 101 ? -2.474 6.733 -10.143 1.00 92.25 101 TYR A O 1
ATOM 813 N N . ALA A 1 102 ? -2.128 5.242 -8.504 1.00 94.19 102 ALA A N 1
ATOM 814 C CA . ALA A 1 102 ? -1.880 4.127 -9.411 1.00 94.19 102 ALA A CA 1
ATOM 815 C C . ALA A 1 102 ? -3.102 3.813 -10.296 1.00 94.19 102 ALA A C 1
ATOM 817 O O . ALA A 1 102 ? -2.954 3.649 -11.508 1.00 94.19 102 ALA A O 1
ATOM 818 N N . ASN A 1 103 ? -4.311 3.782 -9.725 1.00 92.94 103 ASN A N 1
ATOM 819 C CA . ASN A 1 103 ? -5.552 3.536 -10.466 1.00 92.94 103 ASN A CA 1
ATOM 820 C C . ASN A 1 103 ? -5.841 4.638 -11.504 1.00 92.94 103 ASN A C 1
ATOM 822 O O . ASN A 1 103 ? -6.175 4.318 -12.644 1.00 92.94 103 ASN A O 1
ATOM 826 N N . GLU A 1 104 ? -5.655 5.913 -11.148 1.00 92.06 104 GLU A N 1
ATOM 827 C CA . GLU A 1 104 ? -5.819 7.068 -12.049 1.00 92.06 104 GLU A CA 1
ATOM 828 C C . GLU A 1 104 ? -4.888 7.005 -13.268 1.00 92.06 104 GLU A C 1
ATOM 830 O O . GLU A 1 104 ? -5.236 7.478 -14.348 1.00 92.06 104 GLU A O 1
ATOM 835 N N . HIS A 1 105 ? -3.729 6.362 -13.116 1.00 92.69 105 HIS A N 1
ATOM 836 C CA . HIS A 1 105 ? -2.738 6.172 -14.175 1.00 92.69 105 HIS A CA 1
ATOM 837 C C . HIS A 1 105 ? -2.829 4.786 -14.842 1.00 92.69 105 HIS A C 1
ATOM 839 O O . HIS A 1 105 ? -1.899 4.355 -15.519 1.00 92.69 105 HIS A O 1
ATOM 845 N N . GLY A 1 106 ? -3.936 4.053 -14.665 1.00 93.12 106 GLY A N 1
ATOM 846 C CA . GLY A 1 106 ? -4.152 2.752 -15.315 1.00 93.12 106 GLY A CA 1
ATOM 847 C C . GLY A 1 106 ? -3.282 1.609 -14.768 1.00 93.12 106 GLY A C 1
ATOM 848 O O . GLY A 1 106 ? -3.155 0.551 -15.395 1.00 93.12 106 GLY A O 1
ATOM 849 N N . PHE A 1 107 ? -2.688 1.787 -13.588 1.00 95.06 107 PHE A N 1
ATOM 850 C CA . PHE A 1 107 ? -1.878 0.793 -12.887 1.00 95.06 107 PHE A CA 1
ATOM 851 C C . PHE A 1 107 ? -2.673 0.116 -11.760 1.00 95.06 107 PHE A C 1
ATOM 853 O O . PHE A 1 107 ? -2.285 0.105 -10.596 1.00 95.06 107 PHE A O 1
ATOM 860 N N . GLN A 1 108 ? -3.820 -0.469 -12.104 1.00 93.19 108 GLN A N 1
ATOM 861 C CA . GLN A 1 108 ? -4.669 -1.136 -11.120 1.00 93.19 108 GLN A CA 1
ATOM 862 C C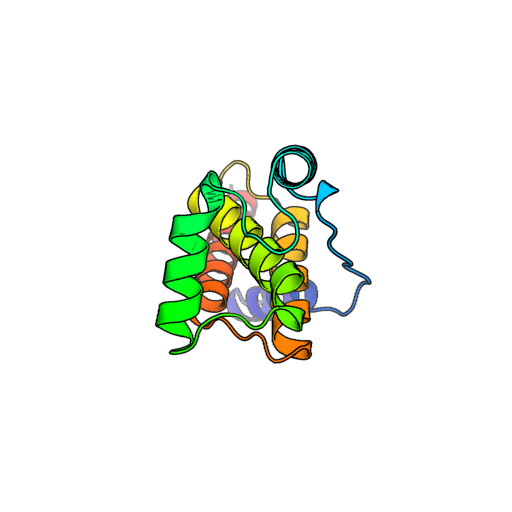 . GLN A 1 108 ? -4.048 -2.454 -10.628 1.00 93.19 108 GLN A C 1
ATOM 864 O O . GLN A 1 108 ? -3.636 -3.299 -11.427 1.00 93.19 108 GLN A O 1
ATOM 869 N N . VAL A 1 109 ? -4.041 -2.654 -9.305 1.00 95.38 109 VAL A N 1
ATOM 870 C CA . VAL A 1 109 ? -3.578 -3.885 -8.643 1.00 95.38 109 VAL A CA 1
ATOM 871 C C . VAL A 1 109 ? -4.660 -4.380 -7.685 1.00 95.38 109 VAL A C 1
ATOM 873 O O . VAL A 1 109 ? -4.738 -3.967 -6.530 1.00 95.38 109 VAL A O 1
ATOM 876 N N . GLY A 1 110 ? -5.527 -5.277 -8.166 1.00 94.56 110 GLY A N 1
ATOM 877 C CA . GLY A 1 110 ? -6.742 -5.675 -7.442 1.00 94.56 110 GLY A CA 1
ATOM 878 C C . GLY A 1 110 ? -6.490 -6.231 -6.036 1.00 94.56 110 GLY A C 1
ATOM 879 O O . GLY A 1 110 ? -7.211 -5.894 -5.098 1.00 94.56 110 GLY A O 1
ATOM 880 N N . PHE A 1 111 ? -5.435 -7.031 -5.850 1.00 96.94 111 PHE A N 1
ATOM 881 C CA . PHE A 1 111 ? -5.131 -7.583 -4.528 1.00 96.94 111 PHE A CA 1
ATOM 882 C C . PHE A 1 111 ? -4.624 -6.526 -3.535 1.00 96.94 111 PHE A C 1
ATOM 884 O O . PHE A 1 111 ? -4.848 -6.687 -2.338 1.00 96.94 111 PHE A O 1
ATOM 891 N N . ALA A 1 112 ? -3.993 -5.445 -4.007 1.00 97.75 112 ALA A N 1
ATOM 892 C CA . ALA A 1 112 ? -3.550 -4.349 -3.148 1.00 97.75 112 ALA A CA 1
ATOM 893 C C . ALA A 1 112 ? -4.756 -3.587 -2.577 1.00 97.75 112 ALA A C 1
ATOM 895 O O . ALA A 1 112 ? -4.804 -3.326 -1.378 1.00 97.75 112 ALA A O 1
ATOM 896 N N . ASN A 1 113 ? -5.781 -3.343 -3.402 1.00 94.94 113 ASN A N 1
ATOM 897 C CA . ASN A 1 113 ? -7.040 -2.735 -2.953 1.00 94.94 113 ASN A CA 1
ATOM 898 C C . ASN A 1 113 ? -7.753 -3.612 -1.908 1.00 94.94 113 ASN A C 1
ATOM 900 O O . ASN A 1 113 ? -8.235 -3.110 -0.894 1.00 94.94 113 ASN A O 1
ATOM 904 N N . ASN A 1 114 ? -7.768 -4.933 -2.114 1.00 96.56 114 ASN A N 1
ATOM 905 C CA . ASN A 1 114 ? -8.329 -5.873 -1.138 1.00 96.56 114 ASN A CA 1
ATOM 906 C C . ASN A 1 114 ? -7.552 -5.860 0.187 1.00 96.56 114 ASN A C 1
ATOM 908 O O . ASN A 1 114 ? -8.150 -5.986 1.256 1.00 96.56 114 ASN A O 1
ATOM 912 N N . LEU A 1 115 ? -6.224 -5.725 0.127 1.00 97.56 115 LEU A N 1
ATOM 913 C CA . LEU A 1 115 ? -5.379 -5.644 1.314 1.00 97.56 115 LEU A CA 1
ATOM 914 C C . LEU A 1 115 ? -5.632 -4.345 2.094 1.00 97.56 115 LEU A C 1
ATOM 916 O O . LEU A 1 115 ? -5.805 -4.399 3.312 1.00 97.56 115 LEU A O 1
ATOM 920 N N . LEU A 1 116 ? -5.763 -3.209 1.401 1.00 97.12 116 LEU A N 1
ATOM 921 C CA . LEU A 1 116 ? -6.152 -1.939 2.018 1.00 97.12 116 LEU A CA 1
ATOM 922 C C . LEU A 1 116 ? -7.514 -2.058 2.708 1.00 97.12 116 LEU A C 1
ATOM 924 O O . LEU A 1 116 ? -7.648 -1.691 3.871 1.00 97.12 116 LEU A O 1
ATOM 928 N N . GLN A 1 117 ? -8.513 -2.631 2.030 1.00 95.94 117 GLN A N 1
ATOM 929 C CA . GLN A 1 117 ? -9.854 -2.794 2.595 1.00 95.94 117 GLN A CA 1
ATOM 930 C C . GLN A 1 117 ? -9.841 -3.614 3.894 1.00 95.94 117 GLN A C 1
ATOM 932 O O . GLN A 1 117 ? -10.533 -3.262 4.849 1.00 95.94 117 GLN A O 1
ATOM 937 N N . ARG A 1 118 ? -9.043 -4.687 3.958 1.00 96.75 118 ARG A N 1
ATOM 938 C CA . ARG A 1 118 ? -8.897 -5.500 5.178 1.00 96.75 118 ARG A CA 1
ATOM 939 C C . ARG A 1 118 ? -8.300 -4.693 6.329 1.00 96.75 118 ARG A C 1
ATOM 941 O O . ARG A 1 118 ? -8.845 -4.736 7.429 1.00 96.75 118 ARG A O 1
ATOM 948 N N . ASN A 1 119 ? -7.237 -3.935 6.064 1.00 97.38 119 ASN A N 1
ATOM 949 C CA . ASN A 1 119 ? -6.601 -3.076 7.065 1.00 97.38 119 ASN A CA 1
ATOM 950 C C . ASN A 1 119 ? -7.543 -1.970 7.561 1.00 97.38 119 ASN A C 1
ATOM 952 O O . ASN A 1 119 ? -7.649 -1.735 8.761 1.00 97.38 119 ASN A O 1
ATOM 956 N N . VAL A 1 120 ? -8.299 -1.351 6.655 1.00 96.31 120 VAL A N 1
ATOM 957 C CA . VAL A 1 120 ? -9.310 -0.335 6.976 1.00 96.31 120 VAL A CA 1
ATOM 958 C C . VAL A 1 120 ? -10.408 -0.888 7.887 1.00 96.31 120 VAL A C 1
ATOM 960 O O . VAL A 1 120 ? -10.776 -0.247 8.871 1.00 96.31 120 VAL A O 1
ATOM 963 N N . VAL A 1 121 ? -10.919 -2.087 7.593 1.00 95.69 121 VAL A N 1
ATOM 964 C CA . VAL A 1 121 ? -11.924 -2.748 8.439 1.00 95.69 121 VAL A CA 1
ATOM 965 C C . VAL A 1 121 ? -11.351 -3.072 9.818 1.00 95.69 121 VAL A C 1
ATOM 967 O O . VAL A 1 121 ? -12.003 -2.781 10.820 1.00 95.69 121 VAL A O 1
ATOM 970 N N . ALA A 1 122 ? -10.140 -3.632 9.882 1.00 95.75 122 ALA A N 1
ATOM 971 C CA . ALA A 1 122 ? -9.485 -3.963 11.146 1.00 95.75 122 ALA A CA 1
ATOM 972 C C . ALA A 1 122 ? -9.256 -2.714 12.014 1.00 95.75 122 ALA A C 1
ATOM 974 O O . ALA A 1 122 ? -9.571 -2.718 13.204 1.00 95.75 122 ALA A O 1
ATOM 975 N N . TYR A 1 123 ? -8.785 -1.623 11.407 1.00 95.75 123 TYR A N 1
ATOM 976 C CA . TYR A 1 123 ? -8.597 -0.343 12.084 1.00 95.75 123 TYR A CA 1
ATOM 977 C C . TYR A 1 123 ? -9.917 0.232 12.609 1.00 95.75 123 TYR A C 1
ATOM 979 O O . TYR A 1 123 ? -10.014 0.589 13.779 1.00 95.75 123 TYR A O 1
ATOM 987 N N . PHE A 1 124 ? -10.967 0.260 11.784 1.00 94.56 124 PHE A N 1
ATOM 988 C CA . PHE A 1 124 ? -12.277 0.754 12.214 1.00 94.56 124 PHE A CA 1
ATOM 989 C C . PHE A 1 124 ? -12.844 -0.052 13.393 1.00 94.56 124 PHE A C 1
ATOM 991 O O . PHE A 1 124 ? -13.391 0.520 14.335 1.00 94.56 124 PHE A O 1
ATOM 998 N N . GLN A 1 125 ? -12.697 -1.379 13.366 1.00 93.25 125 GLN A N 1
ATOM 999 C CA . GLN A 1 125 ? -13.128 -2.244 14.466 1.00 93.25 125 GLN A CA 1
ATOM 1000 C C . GLN A 1 125 ? -12.344 -1.963 15.752 1.00 93.25 125 GLN A C 1
ATOM 1002 O O . GLN A 1 125 ? -12.956 -1.864 16.814 1.00 93.25 125 GLN A O 1
ATOM 1007 N N . LYS A 1 126 ? -11.018 -1.785 15.660 1.00 92.94 126 LYS A N 1
ATOM 1008 C CA . LYS A 1 126 ? -10.160 -1.376 16.784 1.00 92.94 126 LYS A CA 1
ATOM 1009 C C . LYS A 1 126 ? -10.646 -0.057 17.398 1.00 92.94 126 LYS A C 1
ATOM 1011 O O . LYS A 1 126 ? -10.862 0.009 18.605 1.00 92.94 126 LYS A O 1
ATOM 1016 N N . GLU A 1 127 ? -10.876 0.962 16.575 1.00 89.94 127 GLU A N 1
ATOM 1017 C CA . GLU A 1 127 ? -11.349 2.278 17.027 1.00 89.94 127 GLU A CA 1
ATOM 1018 C C . GLU A 1 127 ? -12.725 2.217 17.706 1.00 89.94 127 GLU A C 1
ATOM 1020 O O . GLU A 1 127 ? -12.939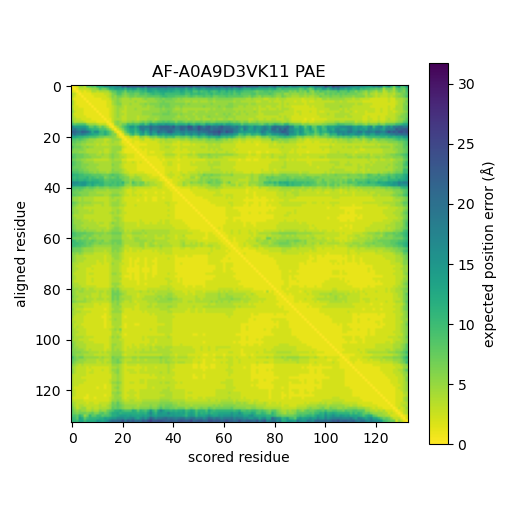 2.834 18.750 1.00 89.94 127 GLU A O 1
ATOM 1025 N N . GLU A 1 128 ? -13.675 1.460 17.152 1.00 89.06 128 GLU A N 1
ATOM 1026 C CA . GLU A 1 128 ? -14.993 1.315 17.776 1.00 89.06 128 GLU A CA 1
ATOM 1027 C C . GLU A 1 128 ? -14.936 0.501 19.079 1.00 89.06 128 GLU A C 1
ATOM 1029 O O . GLU A 1 128 ? -15.708 0.794 19.988 1.00 89.06 128 GLU A O 1
ATOM 1034 N N . LEU A 1 129 ? -14.014 -0.461 19.214 1.00 85.38 129 LEU A N 1
ATOM 1035 C CA . LEU A 1 129 ? -13.797 -1.188 20.470 1.00 85.38 129 LEU A CA 1
ATOM 1036 C C . LEU A 1 129 ? -13.242 -0.276 21.571 1.00 85.38 129 LEU A C 1
ATOM 1038 O O . LEU A 1 129 ? -13.787 -0.276 22.673 1.00 85.38 129 LEU A O 1
ATOM 1042 N N . TYR A 1 130 ? -12.224 0.543 21.281 1.00 81.62 130 TYR A N 1
ATOM 1043 C CA . TYR A 1 130 ? -11.668 1.486 22.265 1.00 81.62 130 TYR A CA 1
ATOM 1044 C C . TYR A 1 130 ? -12.653 2.570 22.701 1.00 81.62 130 TYR A C 1
ATOM 1046 O O . TYR A 1 130 ? -12.550 3.102 23.800 1.00 81.62 130 TYR A O 1
ATOM 1054 N N . ARG A 1 131 ? -13.636 2.907 21.863 1.00 76.62 131 ARG A N 1
ATOM 1055 C CA . ARG A 1 131 ? -14.706 3.844 22.236 1.00 76.62 131 ARG A CA 1
ATOM 1056 C C . ARG A 1 131 ? -15.728 3.252 23.207 1.00 76.62 131 ARG A C 1
ATOM 1058 O O . ARG A 1 131 ? -16.535 4.003 23.749 1.00 76.62 131 ARG A O 1
ATOM 1065 N N . LEU A 1 132 ? -15.747 1.930 23.367 1.00 66.38 132 LEU A N 1
ATOM 1066 C CA . LEU A 1 132 ? -16.675 1.209 24.241 1.00 66.38 132 LEU A CA 1
ATOM 1067 C C . LEU A 1 132 ? -16.039 0.776 25.573 1.00 66.38 132 LEU A C 1
ATOM 1069 O O . LEU A 1 132 ? -16.780 0.361 26.464 1.00 66.38 132 LEU A O 1
ATOM 1073 N N . SER A 1 133 ? -14.710 0.851 25.697 1.00 59.44 133 SER A N 1
ATOM 1074 C CA . SER A 1 133 ? -13.938 0.580 26.921 1.00 59.44 133 SER A CA 1
ATOM 1075 C C . SER A 1 133 ? -13.770 1.823 27.785 1.00 59.44 133 SER A C 1
ATOM 1077 O O . SER A 1 133 ? -13.900 1.693 29.020 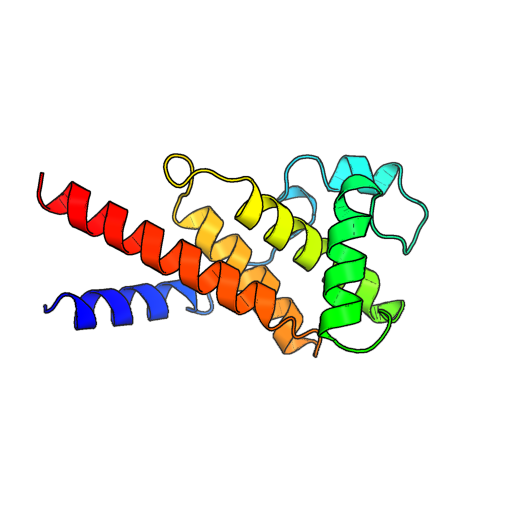1.00 59.44 133 SER A O 1
#

pLDDT: mean 91.87, std 7.76, range [58.97, 98.44]

Foldseek 3Di:
DDLVVVLVVLVCVLPPPDPLDADQVNFPCRVVQVVVDDPLDARPVLVVVQVVLCVQVVHHDDSVCSRLSNLLSRLVVCLVPPDLVRDDSSNLSNSSVSQVVCVVVVSHRPVSVVSSVVSSVSNSVVVVVVVVD